Protein AF-A0A9W8MS43-F1 (afdb_monomer_lite)

Secondary structure (DSSP, 8-state):
------------SEEEEEEEEEPPPGGGPPP-B-SSPPTTT-S--BS--EEEEEEEEE--TT-GGG--HHHHS--------S---TT-HHHIIIIIHHHHHHHHHHHH--S---------------SS----------PPPPP---

Organism: NCBI:txid84603

Foldseek 3Di:
DDDPPDPPPPDDQKDKDKDWDKDQFPPNDDWDWAPAADPVPSDIDTRIDTDIDIDIGGDCPPVQVVDACVPHVDHDDDDDAPDDDPPDPVCCVVGVVVVVQVVCCVRPVDPDDDDDDDDDDDPPPPVDDDDPPDPPPPPPDPDDDD

pLDDT: mean 79.42, std 21.31, range [28.81, 97.62]

Sequence (146 aa):
MAQTTLSSDGGPAATLAKLLYFTEPKGGVRAYHFINSDPATGQREKNWEFDEKQVSIENLRGKEDTVSLDTTGFQFANHTTAHTSFANDEEIKREYYPESIGLIKKLTGASRVELFDHSKLRNVFDGNALNALDIHSCTPSPPRRY

Radius of gyration: 22.08 Å; chains: 1; bounding box: 62×51×50 Å

InterPro domains:
  IPR044053 Hydroxylase/desaturase AsaB-like [PTHR34598] (14-119)

Structure (mmCIF, N/CA/C/O backbone):
data_AF-A0A9W8MS43-F1
#
_entry.id   AF-A0A9W8MS43-F1
#
loop_
_atom_site.group_PDB
_atom_site.id
_atom_site.type_symbol
_atom_site.label_atom_id
_atom_site.label_alt_id
_atom_site.label_comp_id
_atom_site.label_asym_id
_atom_site.label_entity_id
_atom_site.label_seq_id
_atom_site.pdbx_PDB_ins_code
_atom_site.Cartn_x
_atom_site.Cartn_y
_atom_site.Cartn_z
_atom_site.occupancy
_atom_site.B_iso_or_equiv
_atom_site.auth_seq_id
_atom_site.auth_comp_id
_atom_site.auth_asym_id
_atom_site.auth_atom_id
_atom_site.pdbx_PDB_model_num
ATOM 1 N N . MET A 1 1 ? -27.602 14.709 19.368 1.00 36.19 1 MET A N 1
ATOM 2 C CA . MET A 1 1 ? -27.279 14.037 18.093 1.00 36.19 1 MET A CA 1
ATOM 3 C C . MET A 1 1 ? -26.683 15.086 17.161 1.00 36.19 1 MET A C 1
ATOM 5 O O . MET A 1 1 ? -27.434 15.774 16.487 1.00 36.19 1 MET A O 1
ATOM 9 N N . ALA A 1 2 ? -25.369 15.307 17.209 1.00 33.88 2 ALA A N 1
ATOM 10 C CA . ALA A 1 2 ? -24.700 16.217 16.280 1.00 33.88 2 ALA A CA 1
ATOM 11 C C . ALA A 1 2 ? -24.202 15.379 15.098 1.00 33.88 2 ALA A C 1
ATOM 13 O O . ALA A 1 2 ? -23.348 14.515 15.274 1.00 33.88 2 ALA A O 1
ATOM 14 N N . GLN A 1 3 ? -24.799 15.579 13.924 1.00 33.38 3 GLN A N 1
ATOM 15 C CA . GLN A 1 3 ? -24.260 15.058 12.674 1.00 33.38 3 GLN A CA 1
ATOM 16 C C . GLN A 1 3 ? -23.093 15.965 12.285 1.00 33.38 3 GLN A C 1
ATOM 18 O O . GLN A 1 3 ? -23.293 17.120 11.918 1.00 33.38 3 GLN A O 1
ATOM 23 N N . THR A 1 4 ? -21.871 15.461 12.424 1.00 33.75 4 THR A N 1
ATOM 24 C CA . THR A 1 4 ? -20.687 16.109 11.867 1.00 33.75 4 THR A CA 1
ATOM 25 C C . THR A 1 4 ? -20.706 15.876 10.363 1.00 33.75 4 THR A C 1
ATOM 27 O O . THR A 1 4 ? -20.340 14.806 9.883 1.00 33.75 4 THR A O 1
ATOM 30 N N . THR A 1 5 ? -21.176 16.868 9.615 1.00 41.00 5 THR A N 1
ATOM 31 C CA . THR A 1 5 ? -20.997 16.950 8.168 1.00 41.00 5 THR A CA 1
ATOM 32 C C . THR A 1 5 ? -19.498 17.068 7.897 1.00 41.00 5 THR A C 1
ATOM 34 O O . THR A 1 5 ? -18.892 18.107 8.154 1.00 41.00 5 THR A O 1
ATOM 37 N N . LEU A 1 6 ? -18.879 15.986 7.424 1.00 43.34 6 LEU A N 1
ATOM 38 C CA . LEU A 1 6 ? -17.545 16.042 6.835 1.00 43.34 6 LEU A CA 1
ATOM 39 C C . LEU A 1 6 ? -17.654 16.889 5.565 1.00 43.34 6 LEU A C 1
ATOM 41 O O . LEU A 1 6 ? -18.294 16.483 4.596 1.00 43.34 6 LEU A O 1
ATOM 45 N N . SER A 1 7 ? -17.075 18.088 5.599 1.00 42.06 7 SER A N 1
ATOM 46 C CA . SER A 1 7 ? -16.892 18.927 4.419 1.00 42.06 7 SER A CA 1
ATOM 47 C C . SER A 1 7 ? -16.242 18.097 3.315 1.00 42.06 7 SER A C 1
ATOM 49 O O . SER A 1 7 ? -15.178 17.512 3.522 1.00 42.06 7 SER A O 1
ATOM 51 N N . SER A 1 8 ? -16.888 18.031 2.150 1.00 51.62 8 SER A N 1
ATOM 52 C CA . SER A 1 8 ? -16.308 17.474 0.932 1.00 51.62 8 SER A CA 1
ATOM 53 C C . SER A 1 8 ? -15.118 18.346 0.541 1.00 51.62 8 SER A C 1
ATOM 55 O O . SER A 1 8 ? -15.286 19.390 -0.091 1.00 51.62 8 SER A O 1
ATOM 57 N N . ASP A 1 9 ? -13.930 17.976 1.000 1.00 56.12 9 ASP A N 1
ATOM 58 C CA . ASP A 1 9 ? -12.711 18.701 0.674 1.00 56.12 9 ASP A CA 1
ATOM 59 C C . ASP A 1 9 ? -12.494 18.602 -0.844 1.00 56.12 9 ASP A C 1
ATOM 61 O O . ASP A 1 9 ? -12.375 17.506 -1.397 1.00 56.12 9 ASP A O 1
ATOM 65 N N . GLY A 1 10 ? -12.566 19.750 -1.522 1.00 62.28 10 GLY A N 1
ATOM 66 C CA . GLY A 1 10 ? -12.729 19.913 -2.972 1.00 62.28 10 GLY A CA 1
ATOM 67 C C . GLY A 1 10 ? -11.483 19.597 -3.801 1.00 62.28 10 GLY A C 1
ATOM 68 O O . GLY A 1 10 ? -11.160 20.328 -4.737 1.00 62.28 10 GLY A O 1
ATOM 69 N N . GLY A 1 11 ? -10.756 18.540 -3.446 1.00 68.69 11 GLY A N 1
ATOM 70 C CA . GLY A 1 11 ? -9.656 18.016 -4.247 1.00 68.69 11 GLY A CA 1
ATOM 71 C C . GLY A 1 11 ? -10.154 17.377 -5.551 1.00 68.69 11 GLY A C 1
ATOM 72 O O . GLY A 1 11 ? -11.316 16.974 -5.645 1.00 68.69 11 GLY A O 1
ATOM 73 N N . PRO A 1 12 ? -9.291 17.258 -6.575 1.00 80.62 12 PRO A N 1
ATOM 74 C CA . PRO A 1 12 ? -9.674 16.633 -7.834 1.00 80.62 12 PRO A CA 1
ATOM 75 C C . PRO A 1 12 ? -10.093 15.171 -7.612 1.00 80.62 12 PRO A C 1
ATOM 77 O O . PRO A 1 12 ? -9.506 14.458 -6.797 1.00 80.62 12 PRO A O 1
ATOM 80 N N . ALA A 1 13 ? -11.111 14.721 -8.352 1.00 89.62 13 ALA A N 1
ATOM 81 C CA . ALA A 1 13 ? -11.615 13.347 -8.273 1.00 89.62 13 ALA A CA 1
ATOM 82 C C . ALA A 1 13 ? -10.572 12.307 -8.721 1.00 89.62 13 ALA A C 1
ATOM 84 O O . ALA A 1 13 ? -10.604 11.167 -8.265 1.00 89.62 13 ALA A O 1
ATOM 85 N N . ALA A 1 14 ? -9.642 12.708 -9.591 1.00 93.38 14 ALA A N 1
ATOM 86 C CA . ALA A 1 14 ? -8.490 11.922 -10.001 1.00 93.38 14 ALA A CA 1
ATOM 87 C C . ALA A 1 14 ? -7.361 12.840 -10.495 1.00 93.38 14 ALA A C 1
ATOM 89 O O . ALA A 1 14 ? -7.607 13.984 -10.884 1.00 93.38 14 ALA A O 1
ATOM 90 N N . THR A 1 15 ? -6.131 12.335 -10.517 1.00 94.88 15 THR A N 1
ATOM 91 C CA . THR A 1 15 ? -4.966 13.015 -11.098 1.00 94.88 15 THR A CA 1
ATOM 92 C C . THR A 1 15 ? -4.183 12.073 -12.007 1.00 94.88 15 THR A C 1
ATOM 94 O O . THR A 1 15 ? -4.163 10.865 -11.780 1.00 94.88 15 THR A O 1
ATOM 97 N N . LEU A 1 16 ? -3.536 12.603 -13.045 1.00 96.75 16 LEU A N 1
ATOM 98 C CA . LEU A 1 16 ? -2.642 11.810 -13.887 1.00 96.75 16 LEU A CA 1
ATOM 99 C C . LEU A 1 16 ? -1.247 11.771 -13.266 1.00 96.75 16 LEU A C 1
ATOM 101 O O . LEU A 1 16 ? -0.663 12.810 -12.961 1.00 96.75 16 LEU A O 1
ATOM 105 N N . ALA A 1 17 ? -0.697 10.571 -13.133 1.00 96.50 17 ALA A N 1
ATOM 106 C CA . ALA A 1 17 ? 0.648 10.340 -12.632 1.00 96.50 17 ALA A CA 1
ATOM 107 C C . ALA A 1 17 ? 1.427 9.426 -13.575 1.00 96.50 17 ALA A C 1
ATOM 109 O O . ALA A 1 17 ? 0.857 8.664 -14.353 1.00 96.50 17 ALA A O 1
ATOM 110 N N . LYS A 1 18 ? 2.750 9.511 -13.498 1.00 97.50 18 LYS A N 1
ATOM 111 C CA . LYS A 1 18 ? 3.671 8.638 -14.221 1.00 97.50 18 LYS A CA 1
ATOM 112 C C . LYS A 1 18 ? 4.170 7.574 -13.252 1.00 97.50 18 LYS A C 1
ATOM 114 O O . LYS A 1 18 ? 4.840 7.908 -12.278 1.00 97.50 18 LYS A O 1
ATOM 119 N N . LEU A 1 19 ? 3.815 6.317 -13.496 1.00 96.31 19 LEU A N 1
ATOM 120 C CA . LEU A 1 19 ? 4.337 5.173 -12.754 1.00 96.31 19 LEU A CA 1
ATOM 121 C C . LEU A 1 19 ? 5.425 4.481 -13.566 1.00 96.31 19 LEU A C 1
ATOM 123 O O . LEU A 1 19 ? 5.319 4.350 -14.785 1.00 96.31 19 LEU A O 1
ATOM 127 N N . LEU A 1 20 ? 6.470 4.038 -12.873 1.00 96.12 20 LEU A N 1
ATOM 128 C CA . LEU A 1 20 ? 7.600 3.340 -13.471 1.00 96.12 20 LEU A CA 1
ATOM 129 C C . LEU A 1 20 ? 7.403 1.833 -13.311 1.00 96.12 20 LEU A C 1
ATOM 131 O O . LEU A 1 20 ? 7.382 1.322 -12.192 1.00 96.12 20 LEU A O 1
ATOM 135 N N . TYR A 1 21 ? 7.278 1.130 -14.431 1.00 93.25 21 TYR A N 1
ATOM 136 C CA . TYR A 1 21 ? 7.206 -0.327 -14.487 1.00 93.25 21 TYR A CA 1
ATOM 137 C C . TYR A 1 21 ? 8.546 -0.909 -14.935 1.00 93.25 21 TYR A C 1
ATOM 139 O O . TYR A 1 21 ? 9.356 -0.223 -15.553 1.00 93.25 21 TYR A O 1
ATOM 147 N N . PHE A 1 22 ? 8.795 -2.180 -14.629 1.00 91.81 22 PHE A N 1
ATOM 148 C CA . PHE A 1 22 ? 9.986 -2.883 -15.103 1.00 91.81 22 PHE A CA 1
ATOM 149 C C . PHE A 1 22 ? 9.730 -3.471 -16.492 1.00 91.81 22 PHE A C 1
ATOM 151 O O . PHE A 1 22 ? 8.719 -4.139 -16.706 1.00 91.81 22 PHE A O 1
ATOM 158 N N . THR A 1 23 ? 10.652 -3.242 -17.424 1.00 92.69 23 THR A N 1
ATOM 159 C CA . THR A 1 23 ? 10.646 -3.919 -18.729 1.00 92.69 23 THR A CA 1
ATOM 160 C C . THR A 1 23 ? 11.201 -5.333 -18.621 1.00 92.69 23 THR A C 1
ATOM 162 O O . THR A 1 23 ? 12.050 -5.630 -17.778 1.00 92.69 23 THR A O 1
ATOM 165 N N . GLU A 1 24 ? 10.740 -6.211 -19.509 1.00 91.00 24 GLU A N 1
ATOM 166 C CA . GLU A 1 24 ? 11.339 -7.531 -19.667 1.00 91.00 24 GLU A CA 1
ATOM 167 C C . GLU A 1 24 ? 12.749 -7.399 -20.276 1.00 91.00 24 GLU A C 1
ATOM 169 O O . GLU A 1 24 ? 12.917 -6.706 -21.289 1.00 91.00 24 GLU A O 1
ATOM 174 N N . PRO A 1 25 ? 13.778 -8.043 -19.695 1.00 91.94 25 PRO A N 1
ATOM 175 C CA . PRO A 1 25 ? 15.108 -8.068 -20.286 1.00 91.94 25 PRO A CA 1
ATOM 176 C C . PRO A 1 25 ? 15.092 -8.662 -21.696 1.00 91.94 25 PRO A C 1
ATOM 178 O O . PRO A 1 25 ? 14.400 -9.640 -21.988 1.00 91.94 25 PRO A O 1
ATOM 181 N N . LYS A 1 26 ? 15.913 -8.102 -22.586 1.00 85.88 26 LYS A N 1
ATOM 182 C CA . LYS A 1 26 ? 16.021 -8.596 -23.965 1.00 85.88 26 LYS A CA 1
ATOM 183 C C . LYS A 1 26 ? 16.447 -10.067 -23.982 1.00 85.88 26 LYS A C 1
ATOM 185 O O . LYS A 1 26 ? 17.341 -10.476 -23.246 1.00 85.88 26 LYS A O 1
ATOM 190 N N . GLY A 1 27 ? 15.836 -10.846 -24.874 1.00 86.12 27 GLY A N 1
ATOM 191 C CA . GLY A 1 27 ? 16.195 -12.251 -25.080 1.00 86.12 27 GLY A CA 1
ATOM 192 C C . GLY A 1 27 ? 15.644 -13.221 -24.031 1.00 86.12 27 GLY A C 1
ATOM 193 O O . GLY A 1 27 ? 16.147 -14.337 -23.949 1.00 86.12 27 GLY A O 1
ATOM 194 N N . GLY A 1 28 ? 14.643 -12.820 -23.233 1.00 85.69 28 GLY A N 1
ATOM 195 C CA . GLY A 1 28 ? 13.965 -13.709 -22.277 1.00 85.69 28 GLY A CA 1
ATOM 196 C C . GLY A 1 28 ? 14.844 -14.144 -21.099 1.00 85.69 28 GLY A C 1
ATOM 197 O O . GLY A 1 28 ? 14.577 -15.151 -20.444 1.00 85.69 28 GLY A O 1
ATOM 198 N N . VAL A 1 29 ? 15.930 -13.413 -20.844 1.00 91.81 29 VAL A N 1
ATOM 199 C CA . VAL A 1 29 ? 16.833 -13.676 -19.722 1.00 91.81 29 VAL A CA 1
ATOM 200 C C . VAL A 1 29 ? 16.185 -13.186 -18.426 1.00 91.81 29 VAL A C 1
ATOM 202 O O . VAL A 1 29 ? 15.480 -12.178 -18.406 1.00 91.81 29 VAL A O 1
ATOM 205 N N . ARG A 1 30 ? 16.445 -13.876 -17.311 1.00 90.81 30 ARG A N 1
ATOM 206 C CA . ARG A 1 30 ? 15.938 -13.471 -15.995 1.00 90.81 30 ARG A CA 1
ATOM 207 C C . ARG A 1 30 ? 16.416 -12.060 -15.631 1.00 90.81 30 ARG A C 1
ATOM 209 O O . ARG A 1 30 ? 17.601 -11.747 -15.750 1.00 90.81 30 ARG A O 1
ATOM 216 N N . ALA A 1 31 ? 15.498 -11.237 -15.130 1.00 92.69 31 ALA A N 1
ATOM 217 C CA . ALA A 1 31 ? 15.826 -9.916 -14.610 1.00 92.69 31 ALA A CA 1
ATOM 218 C C . ALA A 1 31 ? 16.765 -10.006 -13.395 1.00 92.69 31 ALA A C 1
ATOM 220 O O . ALA A 1 31 ? 16.547 -10.819 -12.492 1.00 92.69 31 ALA A O 1
ATOM 221 N N . TYR A 1 32 ? 17.782 -9.147 -13.364 1.00 91.38 32 TYR A N 1
ATOM 222 C CA . TYR A 1 32 ? 18.658 -8.934 -12.216 1.00 91.38 32 TYR A CA 1
ATOM 223 C C . TYR A 1 32 ? 18.880 -7.441 -11.960 1.00 91.38 32 TYR A C 1
ATOM 225 O O . TYR A 1 32 ? 18.758 -6.599 -12.849 1.00 91.38 32 TYR A O 1
ATOM 233 N N . HIS A 1 33 ? 19.202 -7.119 -10.712 1.00 92.00 33 HIS A N 1
ATOM 234 C CA . HIS A 1 33 ? 19.647 -5.800 -10.281 1.00 92.00 33 HIS A CA 1
ATOM 235 C C . HIS A 1 33 ? 20.593 -5.992 -9.100 1.00 92.00 33 HIS A C 1
ATOM 237 O O . HIS A 1 33 ? 20.231 -6.631 -8.109 1.00 92.00 33 HIS A O 1
ATOM 243 N N . PHE A 1 34 ? 21.806 -5.464 -9.214 1.00 90.81 34 PHE A N 1
ATOM 244 C CA . PHE A 1 34 ? 22.770 -5.493 -8.126 1.00 90.81 34 PHE A CA 1
ATOM 245 C C . PHE A 1 34 ? 22.474 -4.378 -7.120 1.00 90.81 34 PHE A C 1
ATOM 247 O O . PHE A 1 34 ? 22.344 -3.209 -7.473 1.00 90.81 34 PHE A O 1
ATOM 254 N N . ILE A 1 35 ? 22.377 -4.750 -5.841 1.00 88.50 35 ILE A N 1
ATOM 255 C CA . ILE A 1 35 ? 22.141 -3.804 -4.736 1.00 88.50 35 ILE A CA 1
ATOM 256 C C . ILE A 1 35 ? 23.353 -2.882 -4.554 1.00 88.50 35 ILE A C 1
ATOM 258 O O . ILE A 1 35 ? 23.211 -1.682 -4.306 1.00 88.50 35 ILE A O 1
ATOM 262 N N . ASN A 1 36 ? 24.548 -3.453 -4.692 1.00 91.69 36 ASN A N 1
ATOM 263 C CA . ASN A 1 36 ? 25.803 -2.730 -4.580 1.00 91.69 36 ASN A CA 1
ATOM 264 C C . ASN A 1 36 ? 26.209 -2.175 -5.941 1.00 91.69 36 ASN A C 1
ATOM 266 O O . ASN A 1 36 ? 26.001 -2.816 -6.971 1.00 91.69 36 ASN A O 1
ATOM 270 N N . SER A 1 37 ? 26.810 -0.990 -5.926 1.00 89.75 37 SER A N 1
ATOM 271 C CA . SER A 1 37 ? 27.482 -0.462 -7.105 1.00 89.75 37 SER A CA 1
ATOM 272 C C . SER A 1 37 ? 28.731 -1.281 -7.409 1.00 89.75 37 SER A C 1
ATOM 274 O O . SER A 1 37 ? 29.436 -1.712 -6.494 1.00 89.75 37 SER A O 1
ATOM 276 N N . ASP A 1 38 ? 29.024 -1.450 -8.691 1.00 87.75 38 ASP A N 1
ATOM 277 C CA . ASP A 1 38 ? 30.314 -1.947 -9.146 1.00 87.75 38 ASP A CA 1
ATOM 278 C C . ASP A 1 38 ? 31.416 -0.968 -8.683 1.00 87.75 38 ASP A C 1
ATOM 280 O O . ASP A 1 38 ? 31.327 0.229 -8.974 1.00 87.75 38 ASP A O 1
ATOM 284 N N . PRO A 1 39 ? 32.449 -1.432 -7.954 1.00 88.38 39 PRO A N 1
ATOM 285 C CA . PRO A 1 39 ? 33.540 -0.580 -7.485 1.00 88.38 39 PRO A CA 1
ATOM 286 C C . PRO A 1 39 ? 34.311 0.144 -8.598 1.00 88.38 39 PRO A C 1
ATOM 288 O O . PRO A 1 39 ? 34.894 1.193 -8.339 1.00 88.38 39 PRO A O 1
ATOM 291 N N . ALA A 1 40 ? 34.342 -0.403 -9.816 1.00 90.25 40 ALA A N 1
ATOM 292 C CA . ALA A 1 40 ? 35.055 0.175 -10.950 1.00 90.25 40 ALA A CA 1
ATOM 293 C C . ALA A 1 40 ? 34.233 1.244 -11.684 1.00 90.25 40 ALA A C 1
ATOM 295 O O . ALA A 1 40 ? 34.781 2.269 -12.086 1.00 90.25 40 ALA A O 1
ATOM 296 N N . THR A 1 41 ? 32.927 1.025 -11.866 1.00 88.50 41 THR A N 1
ATOM 297 C CA . THR A 1 41 ? 32.059 1.949 -12.624 1.00 88.50 41 THR A CA 1
ATOM 298 C C . THR A 1 41 ? 31.240 2.883 -11.732 1.00 88.50 41 THR A C 1
ATOM 300 O O . THR A 1 41 ? 30.705 3.883 -12.209 1.00 88.50 41 THR A O 1
ATOM 303 N N . GLY A 1 42 ? 31.113 2.571 -10.439 1.00 89.25 42 GLY A N 1
ATOM 304 C CA . GLY A 1 42 ? 30.255 3.273 -9.482 1.00 89.25 42 GLY A CA 1
ATOM 305 C C . GLY A 1 42 ? 28.753 3.069 -9.720 1.00 89.25 42 GLY A C 1
ATOM 306 O O . GLY A 1 42 ? 27.934 3.576 -8.949 1.00 89.25 42 GLY A O 1
ATOM 307 N N . GLN A 1 43 ? 28.369 2.320 -10.756 1.00 87.25 43 GLN A N 1
ATOM 308 C CA . GLN A 1 43 ? 26.981 2.121 -11.156 1.00 87.25 43 GLN A CA 1
ATOM 309 C C . GLN A 1 43 ? 26.423 0.808 -10.612 1.00 87.25 43 GLN A C 1
ATOM 311 O O . GLN A 1 43 ? 27.138 -0.179 -10.449 1.00 87.25 43 GLN A O 1
ATOM 316 N N . ARG A 1 44 ? 25.115 0.793 -10.342 1.00 88.56 44 ARG A N 1
ATOM 317 C CA . ARG A 1 44 ? 24.380 -0.439 -10.047 1.00 88.56 44 ARG A CA 1
ATOM 318 C C . ARG A 1 44 ? 23.992 -1.098 -11.355 1.00 88.56 44 ARG A C 1
ATOM 320 O O . ARG A 1 44 ? 23.219 -0.538 -12.131 1.00 88.56 44 ARG A O 1
ATOM 327 N N . GLU A 1 45 ? 24.536 -2.278 -11.594 1.00 89.88 45 GLU A N 1
ATOM 328 C CA . GLU A 1 45 ? 24.261 -3.016 -12.814 1.00 89.88 45 GLU A CA 1
ATOM 329 C C . GLU A 1 45 ? 22.857 -3.652 -12.766 1.00 89.88 45 GLU A C 1
ATOM 331 O O . GLU A 1 45 ? 22.416 -4.191 -11.743 1.00 89.88 45 GLU A O 1
ATOM 336 N N . LYS A 1 46 ? 22.141 -3.571 -13.889 1.00 92.12 46 LYS A N 1
ATOM 337 C CA . LYS A 1 46 ? 20.820 -4.167 -14.118 1.00 92.12 46 LYS A CA 1
ATOM 338 C C . LYS A 1 46 ? 20.662 -4.499 -15.603 1.00 92.12 46 LYS A C 1
ATOM 340 O O . LYS A 1 46 ? 21.304 -3.873 -16.442 1.00 92.12 46 LYS A O 1
ATOM 345 N N . ASN A 1 47 ? 19.770 -5.429 -15.931 1.00 93.88 47 ASN A N 1
ATOM 346 C CA . ASN A 1 47 ? 19.454 -5.804 -17.320 1.00 93.88 47 ASN A CA 1
ATOM 347 C C . ASN A 1 47 ? 18.029 -5.436 -17.768 1.00 93.88 47 ASN A C 1
ATOM 349 O O . ASN A 1 47 ? 17.548 -5.949 -18.779 1.00 93.88 47 ASN A O 1
ATOM 353 N N . TRP A 1 48 ? 17.353 -4.569 -17.021 1.00 92.81 48 TRP A N 1
ATOM 354 C CA . TRP A 1 48 ? 16.014 -4.071 -17.322 1.00 92.81 48 TRP A CA 1
ATOM 355 C C . TRP A 1 48 ? 15.999 -2.544 -17.275 1.00 92.81 48 TRP A C 1
ATOM 357 O O . TRP A 1 48 ? 16.771 -1.906 -16.555 1.00 92.81 48 TRP A O 1
ATOM 367 N N . GLU A 1 49 ? 15.059 -1.953 -17.998 1.00 93.38 49 GLU A N 1
ATOM 368 C CA . GLU A 1 49 ? 14.784 -0.520 -17.965 1.00 93.38 49 GLU A CA 1
ATOM 369 C C . GLU A 1 49 ? 13.422 -0.198 -17.368 1.00 93.38 49 GLU A C 1
ATOM 371 O O . GLU A 1 49 ? 12.561 -1.073 -17.242 1.00 93.38 49 GLU A O 1
ATOM 376 N N . PHE A 1 50 ? 13.250 1.064 -16.982 1.00 93.69 50 PHE A N 1
ATOM 377 C CA . PHE A 1 50 ? 11.950 1.572 -16.578 1.00 93.69 50 PHE A CA 1
ATOM 378 C C . PHE A 1 50 ? 11.092 1.859 -17.810 1.00 93.69 50 PHE A C 1
ATOM 380 O O . PHE A 1 50 ? 11.533 2.524 -18.745 1.00 93.69 50 PHE A O 1
ATOM 387 N N . ASP A 1 51 ? 9.855 1.382 -17.779 1.00 94.75 51 ASP A N 1
ATOM 388 C CA . ASP A 1 51 ? 8.792 1.745 -18.706 1.00 94.75 51 ASP A CA 1
ATOM 389 C C . ASP A 1 51 ? 7.830 2.681 -17.981 1.00 94.75 51 ASP A C 1
ATOM 391 O O . ASP A 1 51 ? 7.106 2.279 -17.065 1.00 94.75 51 ASP A O 1
ATOM 395 N N . GLU A 1 52 ? 7.869 3.955 -18.348 1.00 97.38 52 GLU A N 1
ATOM 396 C CA . GLU A 1 52 ? 6.999 4.960 -17.758 1.00 97.38 52 GLU A CA 1
ATOM 397 C C . GLU A 1 52 ? 5.601 4.869 -18.373 1.00 97.38 52 GLU A C 1
ATOM 399 O O . GLU A 1 52 ? 5.415 5.045 -19.579 1.00 97.38 52 GLU A O 1
ATOM 404 N N . LYS A 1 53 ? 4.594 4.643 -17.529 1.00 96.88 53 LYS A N 1
ATOM 405 C CA . LYS A 1 53 ? 3.187 4.648 -17.925 1.00 96.88 53 LYS A CA 1
ATOM 406 C C . LYS A 1 53 ? 2.458 5.790 -17.246 1.00 96.88 53 LYS A C 1
ATOM 408 O O . LYS A 1 53 ? 2.520 5.948 -16.027 1.00 96.88 53 LYS A O 1
ATOM 413 N N . GLN A 1 54 ? 1.727 6.565 -18.039 1.00 97.62 54 GLN A N 1
ATOM 414 C CA . GLN A 1 54 ? 0.774 7.521 -17.499 1.00 97.62 54 GLN A CA 1
ATOM 415 C C . GLN A 1 54 ? -0.486 6.774 -17.055 1.00 97.62 54 GLN A C 1
ATOM 417 O O . GLN A 1 54 ? -1.102 6.062 -17.845 1.00 97.62 54 GLN A O 1
ATOM 422 N N . VAL A 1 55 ? -0.860 6.949 -15.794 1.00 96.88 55 VAL A N 1
ATOM 423 C CA . VAL A 1 55 ? -2.026 6.322 -15.171 1.00 96.88 55 VAL A CA 1
ATOM 424 C C . VAL A 1 55 ? -2.887 7.380 -14.493 1.00 96.88 55 VAL A C 1
ATOM 426 O O . VAL A 1 55 ? -2.388 8.418 -14.056 1.00 96.88 55 VAL A O 1
ATOM 429 N N . SER A 1 56 ? -4.186 7.113 -14.396 1.00 96.44 56 SER A N 1
ATOM 430 C CA . SER A 1 56 ? -5.097 7.913 -13.581 1.00 96.44 56 SER A CA 1
ATOM 431 C C . SER A 1 56 ? -5.117 7.369 -12.154 1.00 96.44 56 SER A C 1
ATOM 433 O O . SER A 1 56 ? -5.298 6.170 -11.957 1.00 96.44 56 SER A O 1
ATOM 435 N N . ILE A 1 57 ? -4.897 8.240 -11.171 1.00 94.19 57 ILE A N 1
ATOM 436 C CA . ILE A 1 57 ? -4.972 7.934 -9.741 1.00 94.19 57 ILE A CA 1
ATOM 437 C C . ILE A 1 57 ? -6.236 8.579 -9.190 1.00 94.19 57 ILE A C 1
ATOM 439 O O . ILE A 1 57 ? -6.359 9.804 -9.202 1.00 94.19 57 ILE A O 1
ATOM 443 N N . GLU A 1 58 ? -7.156 7.759 -8.693 1.00 93.12 58 GLU A N 1
ATOM 444 C CA . GLU A 1 58 ? -8.435 8.213 -8.149 1.00 93.12 58 GLU A CA 1
ATOM 445 C C . GLU A 1 58 ? -8.330 8.654 -6.685 1.00 93.12 58 GLU A C 1
ATOM 447 O O . GLU A 1 58 ? -7.599 8.076 -5.877 1.00 93.12 58 GLU A O 1
ATOM 452 N N . ASN A 1 59 ? -9.107 9.676 -6.331 1.00 93.12 59 ASN A N 1
ATOM 453 C CA . ASN A 1 59 ? -9.304 10.085 -4.950 1.00 93.12 59 ASN A CA 1
ATOM 454 C C . ASN A 1 59 ? -10.332 9.166 -4.281 1.00 93.12 59 ASN A C 1
ATOM 456 O O . ASN A 1 59 ? -11.505 9.135 -4.6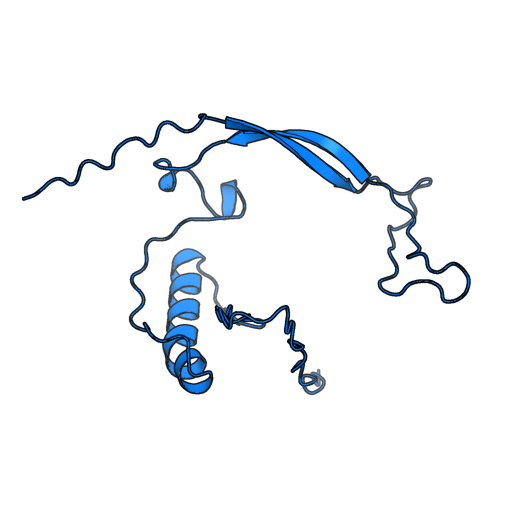59 1.00 93.12 59 ASN A O 1
ATOM 460 N N . LEU A 1 60 ? -9.877 8.439 -3.264 1.00 92.12 60 LEU A N 1
ATOM 461 C CA . LEU A 1 60 ? -10.665 7.418 -2.583 1.00 92.12 60 LEU A CA 1
ATOM 462 C C . LEU A 1 60 ? -11.427 7.930 -1.349 1.00 92.12 60 LEU A C 1
ATOM 464 O O . LEU A 1 60 ? -12.200 7.183 -0.754 1.00 92.12 60 LEU A O 1
ATOM 468 N N . ARG A 1 61 ? -11.230 9.194 -0.951 1.00 90.75 61 ARG A N 1
ATOM 469 C CA . ARG A 1 61 ? -11.869 9.760 0.245 1.00 90.75 61 ARG A CA 1
ATOM 470 C C . ARG A 1 61 ? -13.397 9.678 0.139 1.00 90.75 61 ARG A C 1
ATOM 472 O O . ARG A 1 61 ? -13.974 10.178 -0.826 1.00 90.75 61 ARG A O 1
ATOM 479 N N . GLY A 1 62 ? -14.047 9.093 1.142 1.00 90.94 62 GLY A N 1
ATOM 480 C CA . GLY A 1 62 ? -15.498 8.875 1.175 1.00 90.94 62 GLY A CA 1
ATOM 481 C C . GLY A 1 62 ? -15.991 7.664 0.374 1.00 90.94 62 GLY A C 1
ATOM 482 O O . GLY A 1 62 ? -17.198 7.516 0.198 1.00 90.94 62 GLY A O 1
ATOM 483 N N . LYS A 1 63 ? -15.080 6.831 -0.141 1.00 91.62 63 LYS A N 1
ATOM 484 C CA . LYS A 1 63 ? -15.361 5.575 -0.858 1.00 91.62 63 LYS A CA 1
ATOM 485 C C . LYS A 1 63 ? -14.515 4.420 -0.312 1.00 91.62 63 LYS A C 1
ATOM 487 O O . LYS A 1 63 ? -14.209 3.468 -1.029 1.00 91.62 63 LYS A O 1
ATOM 492 N N . GLU A 1 64 ? -14.056 4.518 0.930 1.00 92.94 64 GLU A N 1
ATOM 493 C CA . GLU A 1 64 ? -13.120 3.569 1.538 1.00 92.94 64 GLU A CA 1
ATOM 494 C C . GLU A 1 64 ? -13.698 2.147 1.645 1.00 92.94 64 GLU A C 1
ATOM 496 O O . GLU A 1 64 ? -12.947 1.176 1.673 1.00 92.94 64 GLU A O 1
ATOM 501 N N . ASP A 1 65 ? -15.024 2.022 1.664 1.00 91.69 65 ASP A N 1
ATOM 502 C CA . ASP A 1 65 ? -15.781 0.769 1.667 1.00 91.69 65 ASP A CA 1
ATOM 503 C C . ASP A 1 65 ? -15.831 0.066 0.299 1.00 91.69 65 ASP A C 1
ATOM 505 O O . ASP A 1 65 ? -16.219 -1.098 0.218 1.00 91.69 65 ASP A O 1
ATOM 509 N N . THR A 1 66 ? -15.415 0.743 -0.775 1.00 92.00 66 THR A N 1
ATOM 510 C CA . THR A 1 66 ? -15.412 0.186 -2.140 1.00 92.00 66 THR A CA 1
ATOM 511 C C . THR A 1 66 ? -14.167 -0.644 -2.465 1.00 92.00 66 THR A C 1
ATOM 513 O O . THR A 1 66 ? -14.128 -1.320 -3.496 1.00 92.00 66 THR A O 1
ATOM 516 N N . VAL A 1 67 ? -13.150 -0.616 -1.599 1.00 93.44 67 VAL A N 1
ATOM 517 C CA . VAL A 1 67 ? -11.875 -1.315 -1.797 1.00 93.44 67 VAL A CA 1
ATOM 518 C C . VAL A 1 67 ? -11.680 -2.427 -0.775 1.00 93.44 67 VAL A C 1
ATOM 520 O O . VAL A 1 67 ? -12.063 -2.314 0.389 1.00 93.44 67 VAL A O 1
ATOM 523 N N . SER A 1 68 ? -11.058 -3.517 -1.213 1.00 94.19 68 SER A N 1
ATOM 524 C CA . SER A 1 68 ? -10.767 -4.673 -0.370 1.00 94.19 68 SER A CA 1
ATOM 525 C C . SER A 1 68 ? -9.449 -5.315 -0.781 1.00 94.19 68 SER A C 1
ATOM 527 O O . SER A 1 68 ? -8.973 -5.128 -1.904 1.00 94.19 68 SER A O 1
ATOM 529 N N . LEU A 1 69 ? -8.878 -6.124 0.112 1.00 93.31 69 LEU A N 1
ATOM 530 C CA . LEU A 1 69 ? -7.641 -6.847 -0.181 1.00 93.31 69 LEU A CA 1
ATOM 531 C C . LEU A 1 69 ? -7.761 -7.719 -1.439 1.00 93.31 69 LEU A C 1
ATOM 533 O O . LEU A 1 69 ? -6.828 -7.741 -2.236 1.00 93.31 69 LEU A O 1
ATOM 537 N N . ASP A 1 70 ? -8.909 -8.361 -1.656 1.00 92.88 70 ASP A N 1
ATOM 538 C CA . ASP A 1 70 ? -9.120 -9.258 -2.797 1.00 92.88 70 ASP A CA 1
ATOM 539 C C . ASP A 1 70 ? -9.324 -8.517 -4.125 1.00 92.88 70 ASP A C 1
ATOM 541 O O . ASP A 1 70 ? -9.028 -9.058 -5.190 1.00 92.88 70 ASP A O 1
ATOM 545 N N . THR A 1 71 ? -9.832 -7.281 -4.086 1.00 93.19 71 THR A N 1
ATOM 546 C CA . THR A 1 71 ? -10.149 -6.511 -5.299 1.00 93.19 71 THR A CA 1
ATOM 547 C C . THR A 1 71 ? -9.028 -5.572 -5.717 1.00 93.19 71 THR A C 1
ATOM 549 O O . THR A 1 71 ? -8.737 -5.459 -6.907 1.00 93.19 71 THR A O 1
ATOM 552 N N . THR A 1 72 ? -8.396 -4.891 -4.762 1.00 93.94 72 THR A N 1
ATOM 553 C CA . THR A 1 72 ? -7.404 -3.840 -5.036 1.00 93.94 72 THR A CA 1
ATOM 554 C C . THR A 1 72 ? -6.057 -4.082 -4.365 1.00 93.94 72 THR A C 1
ATOM 556 O O . THR A 1 72 ? -5.128 -3.305 -4.581 1.00 93.94 72 THR A O 1
ATOM 559 N N . GLY A 1 73 ? -5.915 -5.139 -3.561 1.00 92.44 73 GLY A N 1
ATOM 560 C CA . GLY A 1 73 ? -4.674 -5.447 -2.844 1.00 92.44 73 GLY A CA 1
ATOM 561 C C . GLY A 1 73 ? -4.453 -4.622 -1.573 1.00 92.44 73 GLY A C 1
ATOM 562 O O . GLY A 1 73 ? -3.406 -4.748 -0.942 1.00 92.44 73 GLY A O 1
ATOM 563 N N . PHE A 1 74 ? -5.418 -3.790 -1.172 1.00 93.50 74 PHE A N 1
ATOM 564 C CA . PHE A 1 74 ? -5.397 -3.036 0.085 1.00 93.50 74 PHE A CA 1
ATOM 565 C C . PHE A 1 74 ? -6.820 -2.810 0.599 1.00 93.50 74 PHE A C 1
ATOM 567 O O . PHE A 1 74 ? -7.782 -2.854 -0.161 1.00 93.50 74 PHE A O 1
ATOM 574 N N . GLN A 1 75 ? -6.961 -2.550 1.896 1.00 93.44 75 GLN A N 1
ATOM 575 C CA . GLN A 1 75 ? -8.259 -2.341 2.530 1.00 93.44 75 GLN A CA 1
ATOM 576 C C . GLN A 1 75 ? -8.153 -1.308 3.647 1.00 93.44 75 GLN A C 1
ATOM 578 O O . GLN A 1 75 ? -7.161 -1.276 4.376 1.00 93.44 75 GLN A O 1
ATOM 583 N N . PHE A 1 76 ? -9.208 -0.511 3.817 1.00 93.38 76 PHE A N 1
ATOM 584 C CA . PHE A 1 76 ? -9.368 0.348 4.985 1.00 93.38 76 PHE A CA 1
ATOM 585 C C . PHE A 1 76 ? -10.110 -0.383 6.093 1.00 93.38 76 PHE A C 1
ATOM 587 O O . PHE A 1 76 ? -11.107 -1.069 5.869 1.00 93.38 76 PHE A O 1
ATOM 594 N N . ALA A 1 77 ? -9.641 -0.187 7.317 1.00 91.44 77 ALA A N 1
ATOM 595 C CA . ALA A 1 77 ? -10.345 -0.615 8.507 1.00 91.44 77 ALA A CA 1
ATOM 596 C C . ALA A 1 77 ? -10.281 0.499 9.544 1.00 91.44 77 ALA A C 1
ATOM 598 O O . ALA A 1 77 ? -9.202 0.961 9.911 1.00 91.44 77 ALA A O 1
ATOM 599 N N . ASN A 1 78 ? -11.450 0.909 10.029 1.00 90.25 78 ASN A N 1
ATOM 600 C CA . ASN A 1 78 ? -11.536 1.783 11.187 1.00 90.25 78 ASN A CA 1
ATOM 601 C C . ASN A 1 78 ? -11.366 0.932 12.443 1.00 90.25 78 ASN A C 1
ATOM 603 O O . ASN A 1 78 ? -12.188 0.060 12.728 1.00 90.25 78 ASN A O 1
ATOM 607 N N . HIS A 1 79 ? -10.292 1.186 13.182 1.00 90.69 79 HIS A N 1
ATOM 608 C CA . HIS A 1 79 ? -9.986 0.495 14.426 1.00 90.69 79 HIS A CA 1
ATOM 609 C C . HIS A 1 79 ? -9.409 1.486 15.431 1.00 90.69 79 HIS A C 1
ATOM 611 O O . HIS A 1 79 ? -8.441 2.186 15.138 1.00 90.69 79 HIS A O 1
ATOM 617 N N . THR A 1 80 ? -10.013 1.555 16.614 1.00 90.56 80 THR A N 1
ATOM 618 C CA . THR A 1 80 ? -9.515 2.403 17.698 1.00 90.56 80 THR A CA 1
ATOM 619 C C . THR A 1 80 ? -8.455 1.635 18.470 1.00 90.56 80 THR A C 1
ATOM 621 O O . THR A 1 80 ? -8.783 0.648 19.125 1.00 90.56 80 THR A O 1
ATOM 624 N N . THR A 1 81 ? -7.208 2.109 18.404 1.00 88.00 81 THR A N 1
ATOM 625 C CA . THR A 1 81 ? -6.100 1.527 19.168 1.00 88.00 81 THR A CA 1
ATOM 626 C C . THR A 1 81 ? -6.204 1.873 20.648 1.00 88.00 81 THR A C 1
ATOM 628 O O . THR A 1 81 ? -6.441 3.032 21.000 1.00 88.00 81 THR A O 1
ATOM 631 N N . ALA A 1 82 ? -6.012 0.883 21.520 1.00 86.88 82 ALA A N 1
ATOM 632 C CA . ALA A 1 82 ? -5.889 1.136 22.956 1.00 86.88 82 ALA A CA 1
ATOM 633 C C . ALA A 1 82 ? -4.522 1.751 23.299 1.00 86.88 82 ALA A C 1
ATOM 635 O O . ALA A 1 82 ? -4.411 2.577 24.206 1.00 86.88 82 ALA A O 1
ATOM 636 N N . HIS A 1 83 ? -3.485 1.369 22.553 1.00 85.56 83 HIS A N 1
ATOM 637 C CA . HIS A 1 83 ? -2.135 1.880 22.731 1.00 85.56 83 HIS A CA 1
ATOM 638 C C . HIS A 1 83 ? -1.982 3.256 22.066 1.00 85.56 83 HIS A C 1
ATOM 640 O O . HIS A 1 83 ? -2.221 3.402 20.865 1.00 85.56 83 HIS A O 1
ATOM 646 N N . THR A 1 84 ? -1.581 4.265 22.844 1.00 84.44 84 THR A N 1
ATOM 647 C CA . THR A 1 84 ? -1.499 5.674 22.409 1.00 84.44 84 THR A CA 1
ATOM 648 C C . THR A 1 84 ? -0.079 6.250 22.423 1.00 84.44 84 THR A C 1
ATOM 650 O O . THR A 1 84 ? 0.144 7.327 21.870 1.00 84.44 84 THR A O 1
ATOM 653 N N . SER A 1 85 ? 0.892 5.551 23.024 1.00 83.00 85 SER A N 1
ATOM 654 C CA . SER A 1 85 ? 2.259 6.042 23.246 1.00 83.00 85 SER A CA 1
ATOM 655 C C . SER A 1 85 ? 3.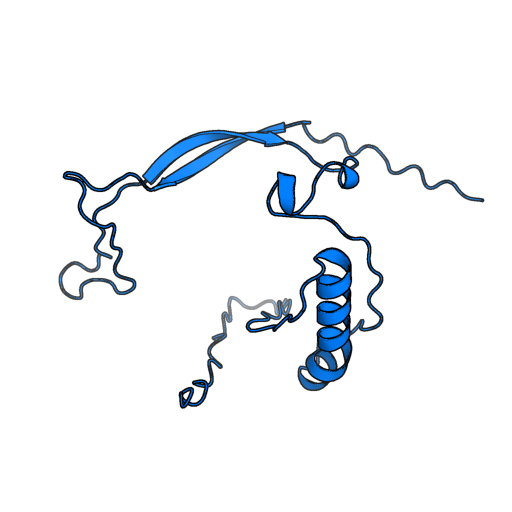304 5.203 22.510 1.00 83.00 85 SER A C 1
ATOM 657 O O . SER A 1 85 ? 3.773 4.189 23.009 1.00 83.00 85 SER A O 1
ATOM 659 N N . PHE A 1 86 ? 3.775 5.679 21.358 1.00 84.00 86 PHE A N 1
ATOM 660 C CA . PHE A 1 86 ? 4.770 4.969 20.539 1.00 84.00 86 PHE A CA 1
ATOM 661 C C . PHE A 1 86 ? 6.234 5.227 20.956 1.00 84.00 86 PHE A C 1
ATOM 663 O O . PHE A 1 86 ? 7.159 5.105 20.148 1.00 84.00 86 PHE A O 1
ATOM 670 N N . ALA A 1 87 ? 6.465 5.613 22.213 1.00 84.31 87 ALA A N 1
ATOM 671 C CA . ALA A 1 87 ? 7.789 5.992 22.707 1.00 84.31 87 ALA A CA 1
ATOM 672 C C . ALA A 1 87 ? 8.645 4.791 23.143 1.00 84.31 87 ALA A C 1
ATOM 674 O O . ALA A 1 87 ? 9.862 4.811 22.960 1.00 84.31 87 ALA A O 1
ATOM 675 N N . ASN A 1 88 ? 8.028 3.738 23.682 1.00 85.31 88 ASN A N 1
ATOM 676 C CA . ASN A 1 88 ? 8.727 2.606 24.286 1.00 85.31 88 ASN A CA 1
ATOM 677 C C . ASN A 1 88 ? 8.550 1.322 23.448 1.00 85.31 88 ASN A C 1
ATOM 679 O O . ASN A 1 88 ? 7.438 0.944 23.092 1.00 85.31 88 ASN A O 1
ATOM 683 N N . ASP A 1 89 ? 9.658 0.657 23.105 1.00 84.62 89 ASP A N 1
ATOM 684 C CA . ASP A 1 89 ? 9.655 -0.577 22.304 1.00 84.62 89 ASP A CA 1
ATOM 685 C C . ASP A 1 89 ? 8.999 -1.765 23.006 1.00 84.62 89 ASP A C 1
ATOM 687 O O . ASP A 1 89 ? 8.279 -2.543 22.376 1.00 84.62 89 ASP A O 1
ATOM 691 N N . GLU A 1 90 ? 9.248 -1.928 24.300 1.00 87.00 90 GLU A N 1
ATOM 692 C CA . GLU A 1 90 ? 8.685 -3.014 25.091 1.00 87.00 90 GLU A CA 1
ATOM 693 C C . GLU A 1 90 ? 7.161 -2.887 25.225 1.00 87.00 90 GLU A C 1
ATOM 695 O O . GLU A 1 90 ? 6.454 -3.890 25.131 1.00 87.00 90 GLU A O 1
ATOM 700 N N . GLU A 1 91 ? 6.641 -1.671 25.402 1.00 87.56 91 GLU A N 1
ATOM 701 C CA . GLU A 1 91 ? 5.204 -1.385 25.469 1.00 87.56 91 GLU A CA 1
ATOM 702 C C . GLU A 1 91 ? 4.523 -1.655 24.127 1.00 87.56 91 GLU A C 1
ATOM 704 O O . GLU A 1 91 ? 3.525 -2.371 24.082 1.00 87.56 91 GLU A O 1
ATOM 709 N N . ILE A 1 92 ? 5.112 -1.190 23.020 1.00 88.31 92 ILE A N 1
ATOM 710 C CA . ILE A 1 92 ? 4.600 -1.453 21.667 1.00 88.31 92 ILE A CA 1
ATOM 711 C C . ILE A 1 92 ? 4.513 -2.960 21.402 1.00 88.31 92 ILE A C 1
ATOM 713 O O . ILE A 1 92 ? 3.482 -3.461 20.949 1.00 88.31 92 ILE A O 1
ATOM 717 N N . LYS A 1 93 ? 5.577 -3.710 21.710 1.00 89.06 93 LYS A N 1
ATOM 718 C CA . LYS A 1 93 ? 5.602 -5.167 21.505 1.00 89.06 93 LYS A CA 1
ATOM 719 C C . LYS A 1 93 ? 4.619 -5.907 22.405 1.00 89.06 93 LYS A C 1
ATOM 721 O O . LYS A 1 93 ? 4.106 -6.953 22.015 1.00 89.06 93 LYS A O 1
ATOM 726 N N . ARG A 1 94 ? 4.378 -5.402 23.613 1.00 90.38 94 ARG A N 1
ATOM 727 C CA . ARG A 1 94 ? 3.475 -6.032 24.579 1.00 90.38 94 ARG A CA 1
ATOM 728 C C . ARG A 1 94 ? 2.006 -5.738 24.285 1.00 90.38 94 ARG A C 1
ATOM 730 O O . ARG A 1 94 ? 1.174 -6.607 24.516 1.00 90.38 94 ARG A O 1
ATOM 737 N N . GLU A 1 95 ? 1.688 -4.542 23.800 1.00 91.38 95 GLU A N 1
ATOM 738 C CA . GLU A 1 95 ? 0.308 -4.047 23.713 1.00 91.38 95 GLU A CA 1
ATOM 739 C C . GLU A 1 95 ? -0.158 -3.905 22.264 1.00 91.38 95 GLU A C 1
ATOM 741 O O . GLU A 1 95 ? -1.119 -4.551 21.848 1.00 91.38 95 GLU A O 1
ATOM 746 N N . TYR A 1 96 ? 0.568 -3.122 21.468 1.00 91.19 96 TYR A N 1
ATOM 747 C CA . TYR A 1 96 ? 0.167 -2.781 20.104 1.00 91.19 96 TYR A CA 1
ATOM 748 C C . TYR A 1 96 ? 0.321 -3.949 19.119 1.00 91.19 96 TYR A C 1
ATOM 750 O O . TYR A 1 96 ? -0.474 -4.113 18.191 1.00 91.19 96 TYR A O 1
ATOM 758 N N . TYR A 1 97 ? 1.338 -4.791 19.312 1.00 93.19 97 TYR A N 1
ATOM 759 C CA . TYR A 1 97 ? 1.599 -5.943 18.445 1.00 93.19 97 TYR A CA 1
ATOM 760 C C . TYR A 1 97 ? 0.483 -6.993 18.508 1.00 93.19 97 TYR A C 1
ATOM 762 O O . TYR A 1 97 ? -0.062 -7.322 17.451 1.00 93.19 97 TYR A O 1
ATOM 770 N N . PRO A 1 98 ? 0.090 -7.509 19.693 1.00 93.81 98 PRO A N 1
ATOM 771 C CA . PRO A 1 98 ? -1.036 -8.435 19.790 1.00 93.81 98 PRO A CA 1
ATOM 772 C C . PRO A 1 98 ? -2.335 -7.852 19.233 1.00 93.81 98 PRO A C 1
ATOM 774 O O . PRO A 1 98 ? -3.078 -8.560 18.553 1.00 93.81 98 PRO A O 1
ATOM 777 N N . GLU A 1 99 ? -2.583 -6.563 19.476 1.00 93.88 99 GLU A N 1
ATOM 778 C CA . GLU A 1 99 ? -3.747 -5.850 18.954 1.00 93.88 99 GLU A CA 1
ATOM 779 C C . GLU A 1 99 ? -3.759 -5.829 17.417 1.00 93.88 99 GLU A C 1
ATOM 781 O O . GLU A 1 99 ? -4.734 -6.256 16.793 1.00 93.88 99 GLU A O 1
ATOM 786 N N . SER A 1 100 ? -2.645 -5.426 16.802 1.00 93.94 100 SER A N 1
ATOM 787 C CA . SER A 1 100 ? -2.484 -5.382 15.344 1.00 93.94 100 SER A CA 1
ATOM 788 C C . SER A 1 100 ? -2.615 -6.770 14.713 1.00 93.94 100 SER A C 1
ATOM 790 O O . SER A 1 100 ? -3.311 -6.942 13.714 1.00 93.94 100 SER A O 1
ATOM 792 N N . ILE A 1 101 ? -1.996 -7.789 15.320 1.00 95.44 101 ILE A N 1
ATOM 793 C CA . ILE A 1 101 ? -2.111 -9.191 14.891 1.00 95.44 101 ILE A CA 1
ATOM 794 C C . ILE A 1 101 ? -3.578 -9.633 14.928 1.00 95.44 101 ILE A C 1
ATOM 796 O O . ILE A 1 101 ? -4.060 -10.233 13.966 1.00 95.44 101 ILE A O 1
ATOM 800 N N . GLY A 1 102 ? -4.294 -9.336 16.016 1.00 95.62 102 GLY A N 1
ATOM 801 C CA . GLY A 1 102 ? -5.709 -9.666 16.170 1.00 95.62 102 GLY A CA 1
ATOM 802 C C . GLY A 1 102 ? -6.583 -9.000 15.108 1.00 95.62 102 GLY A C 1
ATOM 803 O O . GLY A 1 102 ? -7.408 -9.671 14.485 1.00 95.62 102 GLY A O 1
ATOM 804 N N . LEU A 1 103 ? -6.356 -7.710 14.851 1.00 95.06 103 LEU A N 1
ATOM 805 C CA . LEU A 1 103 ? -7.057 -6.963 13.811 1.00 95.06 103 LEU A CA 1
ATOM 806 C C . LEU A 1 103 ? -6.809 -7.568 12.424 1.00 95.06 103 LEU A C 1
ATOM 808 O O . LEU A 1 103 ? -7.765 -7.876 11.716 1.00 95.06 103 LEU A O 1
ATOM 812 N N . ILE A 1 104 ? -5.547 -7.807 12.055 1.00 94.94 104 ILE A N 1
ATOM 813 C CA . ILE A 1 104 ? -5.193 -8.374 10.746 1.00 94.94 104 ILE A CA 1
ATOM 814 C C . ILE A 1 104 ? -5.813 -9.762 10.583 1.00 94.94 104 ILE A C 1
ATOM 816 O O . ILE A 1 104 ? -6.421 -10.032 9.550 1.00 94.94 104 ILE A O 1
ATOM 820 N N . LYS A 1 105 ? -5.736 -10.638 11.594 1.00 96.38 105 LYS A N 1
ATOM 821 C CA . LYS A 1 105 ? -6.393 -11.955 11.547 1.00 96.38 105 LYS A CA 1
ATOM 822 C C . LYS A 1 105 ? -7.902 -11.839 11.349 1.00 96.38 105 LYS A C 1
ATOM 824 O O . LYS A 1 105 ? -8.460 -12.572 10.541 1.00 96.38 105 LYS A O 1
ATOM 829 N N . LYS A 1 106 ? -8.558 -10.914 12.056 1.00 95.19 106 LYS A N 1
ATOM 830 C CA . LYS A 1 106 ? -10.004 -10.687 11.933 1.00 95.19 106 LYS A CA 1
ATOM 831 C C . LYS A 1 106 ? -10.395 -10.206 10.534 1.00 95.19 106 LYS A C 1
ATOM 833 O O . LYS A 1 106 ? -11.417 -10.645 10.023 1.00 95.19 106 LYS A O 1
ATOM 838 N N . LEU A 1 107 ? -9.607 -9.311 9.938 1.00 94.06 107 LEU A N 1
ATOM 839 C CA . LEU A 1 107 ? -9.889 -8.743 8.617 1.00 94.06 107 LEU A CA 1
ATOM 840 C C . LEU A 1 107 ? -9.579 -9.718 7.477 1.00 94.06 107 LEU A C 1
ATOM 842 O O . LEU A 1 107 ? -10.306 -9.750 6.494 1.00 94.06 107 LEU A O 1
ATOM 846 N N . THR A 1 108 ? -8.512 -10.507 7.606 1.00 94.19 108 THR A N 1
ATOM 847 C CA . THR A 1 108 ? -8.005 -11.366 6.519 1.00 94.19 108 THR A CA 1
ATOM 848 C C . THR A 1 108 ? -8.430 -12.829 6.633 1.00 94.19 108 THR A C 1
ATOM 850 O O . THR A 1 108 ? -8.294 -13.581 5.675 1.00 94.19 108 THR A O 1
ATOM 853 N N . GLY A 1 109 ? -8.866 -13.282 7.813 1.00 94.75 109 GLY A N 1
ATOM 854 C CA . GLY A 1 109 ? -9.054 -14.707 8.100 1.00 94.75 109 GLY A CA 1
ATOM 855 C C . GLY A 1 109 ? -7.744 -15.497 8.230 1.00 94.75 109 GLY A C 1
ATOM 856 O O . GLY A 1 109 ? -7.774 -16.726 8.281 1.00 94.75 109 GLY A O 1
ATOM 857 N N . ALA A 1 110 ? -6.585 -14.829 8.288 1.00 96.12 110 ALA A N 1
ATOM 858 C CA . ALA A 1 110 ? -5.295 -15.502 8.372 1.00 96.12 110 ALA A CA 1
ATOM 859 C C . ALA A 1 110 ? -5.162 -16.342 9.655 1.00 96.12 110 ALA A C 1
ATOM 861 O O . ALA A 1 110 ? -5.419 -15.883 10.770 1.00 96.12 110 ALA A O 1
ATOM 862 N N . SER A 1 111 ? -4.657 -17.570 9.518 1.00 96.69 111 SER A N 1
ATOM 863 C CA . SER A 1 111 ? -4.353 -18.444 10.661 1.00 96.69 111 SER A CA 1
ATOM 864 C C . SER A 1 111 ? -3.160 -17.930 11.481 1.00 96.69 111 SER A C 1
ATOM 866 O O . SER A 1 111 ? -3.117 -18.063 12.711 1.00 96.69 111 SER A O 1
ATOM 868 N N . ARG A 1 112 ? -2.206 -17.272 10.814 1.00 95.81 112 ARG A N 1
ATOM 869 C CA . ARG A 1 112 ? -0.976 -16.733 11.396 1.00 95.81 112 ARG A CA 1
ATOM 870 C C . ARG A 1 112 ? -0.666 -15.356 10.817 1.00 95.81 112 ARG A C 1
ATOM 872 O O . ARG A 1 112 ? -0.766 -15.155 9.615 1.00 95.81 112 ARG A O 1
ATOM 879 N N . VAL A 1 113 ? -0.251 -14.443 11.689 1.00 95.94 113 VAL A N 1
ATOM 880 C CA . VAL A 1 113 ? 0.231 -13.102 11.343 1.00 95.94 113 VAL A CA 1
ATOM 881 C C . VAL A 1 113 ? 1.489 -12.869 12.169 1.00 95.94 113 VAL A C 1
ATOM 883 O O . VAL A 1 113 ? 1.488 -13.162 13.362 1.00 95.94 113 VAL A O 1
ATOM 886 N N . GLU A 1 114 ? 2.548 -12.393 11.523 1.00 93.44 114 GLU A N 1
ATOM 887 C CA . GLU A 1 114 ? 3.850 -12.114 12.132 1.00 93.44 114 GLU A CA 1
ATOM 888 C C . GLU A 1 114 ? 4.300 -10.720 11.703 1.00 93.44 114 GLU A C 1
ATOM 890 O O . GLU A 1 114 ? 4.281 -10.400 10.513 1.00 93.44 114 GLU A O 1
ATOM 895 N N . LEU A 1 115 ? 4.715 -9.899 12.664 1.00 91.00 115 LEU A N 1
ATOM 896 C CA . LEU A 1 115 ? 5.231 -8.557 12.411 1.00 91.00 115 LEU A CA 1
ATOM 897 C C . LEU A 1 115 ? 6.759 -8.629 12.378 1.00 91.00 115 LEU A C 1
ATOM 899 O O . LEU A 1 115 ? 7.378 -8.957 13.389 1.00 91.00 115 LEU A O 1
ATOM 903 N N . PHE A 1 116 ? 7.362 -8.366 11.218 1.00 84.25 116 PHE A N 1
ATOM 904 C CA . PHE A 1 116 ? 8.812 -8.511 11.027 1.00 84.25 116 PHE A CA 1
ATOM 905 C C . PHE A 1 116 ? 9.568 -7.180 11.005 1.00 84.25 116 PHE A C 1
ATOM 907 O O . PHE A 1 116 ? 10.747 -7.159 11.345 1.00 84.25 116 PHE A O 1
ATOM 914 N N . ASP A 1 117 ? 8.903 -6.085 10.639 1.00 82.12 117 ASP A N 1
ATOM 915 C CA . ASP A 1 117 ? 9.494 -4.753 10.600 1.00 82.12 117 ASP A CA 1
ATOM 916 C C . ASP A 1 117 ? 8.507 -3.719 11.152 1.00 82.12 117 ASP A C 1
ATOM 918 O O . ASP A 1 117 ? 7.300 -3.792 10.913 1.00 82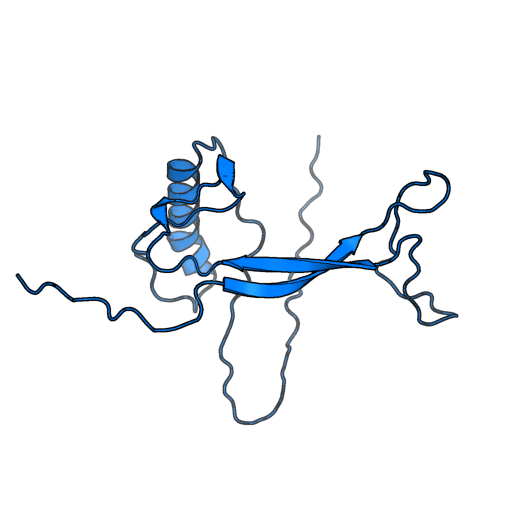.12 117 ASP A O 1
ATOM 922 N N . HIS A 1 118 ? 9.035 -2.775 11.923 1.00 81.44 118 HIS A N 1
ATOM 923 C CA . HIS A 1 118 ? 8.317 -1.594 12.380 1.00 81.44 118 HIS A CA 1
ATOM 924 C C . HIS A 1 118 ? 9.312 -0.440 12.468 1.00 81.44 118 HIS A C 1
ATOM 926 O O . HIS A 1 118 ? 10.265 -0.454 13.246 1.00 81.44 118 HIS A O 1
ATOM 932 N N . SER A 1 119 ? 9.078 0.584 11.658 1.00 77.75 119 SER A N 1
ATOM 933 C CA . SER A 1 119 ? 9.868 1.807 11.690 1.00 77.75 119 SER A CA 1
ATOM 934 C C . SER A 1 119 ? 9.148 2.857 12.525 1.00 77.75 119 SER A C 1
ATOM 936 O O . SER A 1 119 ? 8.002 3.209 12.248 1.00 77.75 119 SER A O 1
ATOM 938 N N . LYS A 1 120 ? 9.826 3.380 13.551 1.00 75.31 120 LYS A N 1
ATOM 939 C CA . LYS A 1 120 ? 9.321 4.503 14.345 1.00 75.31 120 LYS A CA 1
ATOM 940 C C . LYS A 1 120 ? 9.753 5.818 13.720 1.00 75.31 120 LYS A C 1
ATOM 942 O O . LYS A 1 120 ? 10.934 6.163 13.741 1.00 75.31 120 LYS A O 1
ATOM 947 N N . LEU A 1 121 ? 8.790 6.588 13.232 1.00 70.44 121 LEU A N 1
ATOM 948 C CA . LEU A 1 121 ? 9.027 7.974 12.851 1.00 70.44 121 LEU A CA 1
ATOM 949 C C . LEU A 1 121 ? 9.044 8.825 14.123 1.00 70.44 121 LEU A C 1
ATOM 951 O O . LEU A 1 121 ? 8.005 9.099 14.720 1.00 70.44 121 LEU A O 1
ATOM 955 N N . ARG A 1 122 ? 10.240 9.219 14.562 1.00 67.69 122 ARG A N 1
ATOM 956 C CA . ARG A 1 122 ? 10.403 10.236 15.601 1.00 67.69 122 ARG A CA 1
ATOM 957 C C . ARG A 1 122 ? 10.567 11.581 14.912 1.00 67.69 122 ARG A C 1
ATOM 959 O O . ARG A 1 122 ? 11.537 11.786 14.189 1.00 67.69 122 ARG A O 1
ATOM 966 N N . ASN A 1 123 ? 9.630 12.491 15.153 1.00 60.66 123 ASN A N 1
ATOM 967 C CA . ASN A 1 123 ? 9.781 13.888 14.769 1.00 60.66 123 ASN A CA 1
ATOM 968 C C . ASN A 1 123 ? 10.856 14.521 15.659 1.00 60.66 123 ASN A C 1
ATOM 970 O O . ASN A 1 123 ? 10.547 15.117 16.688 1.00 60.66 123 ASN A O 1
ATOM 974 N N . VAL A 1 124 ? 12.123 14.364 15.283 1.00 56.09 124 VAL A N 1
ATOM 975 C CA . VAL A 1 124 ? 13.225 15.129 15.870 1.00 56.09 124 VAL A CA 1
ATOM 976 C C . VAL A 1 124 ? 13.217 16.497 15.193 1.00 56.09 124 VAL A C 1
ATOM 978 O O . VAL A 1 124 ? 14.015 16.776 14.304 1.00 56.09 124 VAL A O 1
ATOM 981 N N . PHE A 1 125 ? 12.253 17.346 15.554 1.00 48.31 125 PHE A N 1
ATOM 982 C CA . PHE A 1 125 ? 12.337 18.773 15.244 1.00 48.31 125 PHE A CA 1
ATOM 983 C C . PHE A 1 125 ? 13.268 19.441 16.259 1.00 48.31 125 PHE A C 1
ATOM 985 O O . PHE A 1 125 ? 12.850 20.303 17.023 1.00 48.31 125 PHE A O 1
ATOM 992 N N . ASP A 1 126 ? 14.535 19.036 16.259 1.00 48.75 126 ASP A N 1
ATOM 993 C CA . ASP A 1 126 ? 15.597 19.854 16.827 1.00 48.75 126 ASP A CA 1
ATOM 994 C C . ASP A 1 126 ? 16.118 20.722 15.684 1.00 48.75 126 ASP A C 1
ATOM 996 O O . ASP A 1 126 ? 16.433 20.220 14.606 1.00 48.75 126 ASP A O 1
ATOM 1000 N N . GLY A 1 127 ? 16.154 22.040 15.884 1.00 48.69 127 GLY A N 1
ATOM 1001 C CA . GLY A 1 127 ? 16.489 23.051 14.873 1.00 48.69 127 GLY A CA 1
ATOM 1002 C C . GLY A 1 127 ? 17.917 23.000 14.312 1.00 48.69 127 GLY A C 1
ATOM 1003 O O . GLY A 1 127 ? 18.408 24.023 13.851 1.00 48.69 127 GLY A O 1
ATOM 1004 N N . ASN A 1 128 ? 18.580 21.843 14.332 1.00 40.31 128 ASN A N 1
ATOM 1005 C CA . ASN A 1 128 ? 19.839 21.573 13.658 1.00 40.31 128 ASN A CA 1
ATOM 1006 C C . ASN A 1 128 ? 19.737 20.269 12.851 1.00 40.31 128 ASN A C 1
ATOM 1008 O O . ASN A 1 128 ? 19.583 19.183 13.397 1.00 40.31 128 ASN A O 1
ATOM 1012 N N . ALA A 1 129 ? 19.819 20.448 11.533 1.00 41.66 129 ALA A N 1
ATOM 1013 C CA . ALA A 1 129 ? 20.064 19.497 10.452 1.00 41.66 129 ALA A CA 1
ATOM 1014 C C . ALA A 1 129 ? 20.283 18.001 10.795 1.00 41.66 129 ALA A C 1
ATOM 1016 O O . ALA A 1 129 ? 21.237 17.625 11.466 1.00 41.66 129 ALA A O 1
ATOM 1017 N N . LEU A 1 130 ? 19.448 17.168 10.156 1.00 43.34 130 LEU A N 1
ATOM 1018 C CA . LEU A 1 130 ? 19.724 15.824 9.623 1.00 43.34 130 LEU A CA 1
ATOM 1019 C C . LEU A 1 130 ? 20.632 14.904 10.457 1.00 43.34 130 LEU A C 1
ATOM 1021 O O . LEU A 1 130 ? 21.769 14.636 10.082 1.00 43.34 130 LEU A O 1
ATOM 1025 N N . ASN A 1 131 ? 20.051 14.266 11.471 1.00 36.94 131 ASN A N 1
ATOM 1026 C CA . ASN A 1 131 ? 20.527 12.966 11.936 1.00 36.94 131 ASN A CA 1
ATOM 1027 C C . ASN A 1 131 ? 19.562 11.879 11.457 1.00 36.94 131 ASN A C 1
ATOM 1029 O O . ASN A 1 131 ? 18.684 11.427 12.190 1.00 36.94 131 ASN A O 1
ATOM 1033 N N . ALA A 1 132 ? 19.748 11.437 10.212 1.00 42.12 132 ALA A N 1
ATOM 1034 C CA . ALA A 1 132 ? 19.362 10.089 9.812 1.00 42.12 132 ALA A CA 1
ATOM 1035 C C . ALA A 1 132 ? 20.307 9.104 10.525 1.00 42.12 132 ALA A C 1
ATOM 1037 O O . ALA A 1 132 ? 21.260 8.599 9.941 1.00 42.12 132 ALA A O 1
ATOM 1038 N N . LEU A 1 133 ? 20.097 8.906 11.827 1.00 36.53 133 LEU A N 1
ATOM 1039 C CA . LEU A 1 133 ? 20.794 7.880 12.594 1.00 36.53 133 LEU A CA 1
ATOM 1040 C C . LEU A 1 133 ? 20.137 6.534 12.288 1.00 36.53 133 LEU A C 1
ATOM 1042 O O . LEU A 1 133 ? 19.085 6.202 12.827 1.00 36.53 133 LEU A O 1
ATOM 1046 N N . ASP A 1 134 ? 20.763 5.838 11.343 1.00 37.47 134 ASP A N 1
ATOM 1047 C CA . ASP A 1 134 ? 20.888 4.385 11.229 1.00 37.47 134 ASP A CA 1
ATOM 1048 C C . ASP A 1 134 ? 19.808 3.556 11.946 1.00 37.47 134 ASP A C 1
ATOM 1050 O O . ASP A 1 134 ? 19.925 3.178 13.114 1.00 37.47 134 ASP A O 1
ATOM 1054 N N . ILE A 1 135 ? 18.772 3.180 11.196 1.00 39.31 135 ILE A N 1
ATOM 1055 C CA . ILE A 1 135 ? 17.854 2.100 11.570 1.00 39.31 135 ILE A CA 1
ATOM 1056 C C . ILE A 1 135 ? 18.508 0.758 11.185 1.00 39.31 135 ILE A C 1
ATOM 1058 O O . ILE A 1 135 ? 17.961 -0.021 10.414 1.00 39.31 135 ILE A O 1
ATOM 1062 N N . HIS A 1 136 ? 19.716 0.488 11.686 1.00 35.16 136 HIS A N 1
ATOM 1063 C CA . HIS A 1 136 ? 20.353 -0.830 11.612 1.00 35.16 136 HIS A CA 1
ATOM 1064 C C . HIS A 1 136 ? 20.477 -1.422 13.016 1.00 35.16 136 HIS A C 1
ATOM 1066 O O . HIS A 1 136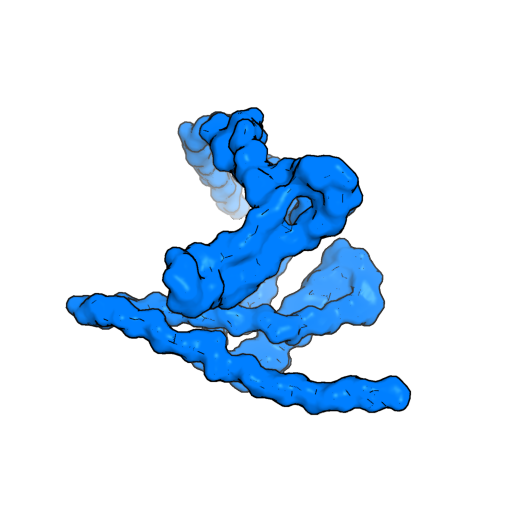 ? 21.548 -1.489 13.610 1.00 35.16 136 HIS A O 1
ATOM 1072 N N . SER A 1 137 ? 19.362 -1.936 13.526 1.00 34.72 137 SER A N 1
ATOM 1073 C CA . SER A 1 137 ? 19.379 -3.061 14.463 1.00 34.72 137 SER A CA 1
ATOM 1074 C C . SER A 1 137 ? 18.684 -4.262 13.822 1.00 34.72 137 SER A C 1
ATOM 1076 O O . SER A 1 137 ? 17.794 -4.891 14.387 1.00 34.72 137 SER A O 1
ATOM 1078 N N . CYS A 1 138 ? 19.128 -4.605 12.608 1.00 28.81 138 CYS A N 1
ATOM 1079 C CA . CYS A 1 138 ? 18.932 -5.939 12.059 1.00 28.81 138 CYS A CA 1
ATOM 1080 C C . CYS A 1 138 ? 19.791 -6.896 12.897 1.00 28.81 138 CYS A C 1
ATOM 1082 O O . CYS A 1 138 ? 20.957 -7.147 12.596 1.00 28.81 138 CYS A O 1
ATOM 1084 N N . THR A 1 139 ? 19.255 -7.369 14.021 1.00 36.34 139 THR A N 1
ATOM 1085 C CA . THR A 1 139 ? 19.849 -8.514 14.702 1.00 36.34 139 THR A CA 1
ATOM 1086 C C . THR A 1 139 ? 19.659 -9.722 13.782 1.00 36.34 139 THR A C 1
ATOM 1088 O O . THR A 1 139 ? 18.530 -9.999 13.364 1.00 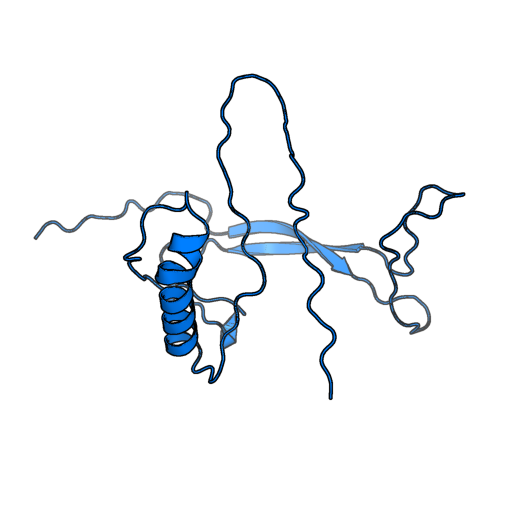36.34 139 THR A O 1
ATOM 1091 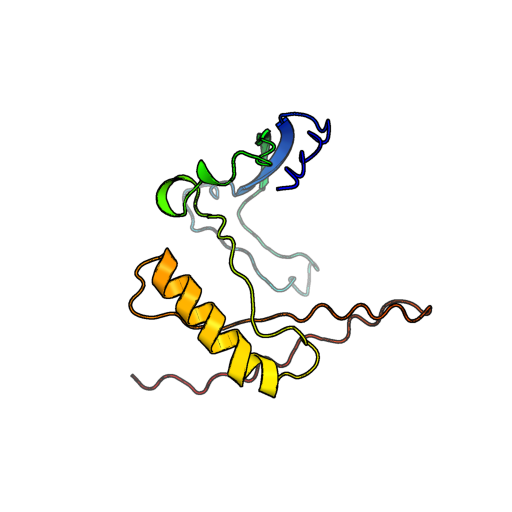N N . PRO A 1 140 ? 20.734 -10.434 13.397 1.00 33.88 140 PRO A N 1
ATOM 1092 C CA . PRO A 1 140 ? 20.593 -11.607 12.552 1.00 33.88 140 PRO A CA 1
ATOM 1093 C C . PRO A 1 140 ? 19.715 -12.622 13.282 1.00 33.88 140 PRO A C 1
ATOM 1095 O O . PRO A 1 140 ? 20.012 -13.038 14.405 1.00 33.88 140 PRO A O 1
ATOM 1098 N N . SER A 1 141 ? 18.605 -12.998 12.651 1.00 41.16 141 SER A N 1
ATOM 1099 C CA . SER A 1 141 ? 17.755 -14.080 13.135 1.00 41.16 141 SER A CA 1
ATOM 1100 C C . SER A 1 141 ? 18.607 -15.353 13.227 1.00 41.16 141 SER A C 1
ATOM 1102 O O . SER A 1 141 ? 19.365 -15.628 12.291 1.00 41.16 141 SER A O 1
ATOM 1104 N N . PRO A 1 142 ? 18.514 -16.152 14.305 1.00 44.94 142 PRO A N 1
ATOM 1105 C CA . PRO A 1 142 ? 19.227 -17.421 14.362 1.00 44.94 142 PRO A CA 1
ATOM 1106 C C . PRO A 1 142 ? 18.801 -18.312 13.181 1.00 44.94 142 PRO A C 1
ATOM 1108 O O . PRO A 1 142 ? 17.634 -18.273 12.772 1.00 44.94 142 PRO A O 1
ATOM 1111 N N . PRO A 1 143 ? 19.723 -19.109 12.610 1.00 42.16 143 PRO A N 1
ATOM 1112 C CA . PRO A 1 143 ? 19.421 -19.944 11.456 1.00 42.16 143 PRO A CA 1
ATOM 1113 C C . PRO A 1 143 ? 18.276 -20.902 11.792 1.00 42.16 143 PRO A C 1
ATOM 1115 O O . PRO A 1 143 ? 18.326 -21.619 12.796 1.00 42.16 143 PRO A O 1
ATOM 1118 N N . ARG A 1 144 ? 17.240 -20.926 10.942 1.00 42.56 144 ARG A N 1
ATOM 1119 C CA . ARG A 1 144 ? 16.182 -21.939 11.023 1.00 42.56 144 ARG A CA 1
ATOM 1120 C C . ARG A 1 144 ? 16.834 -23.304 10.825 1.00 42.56 144 ARG A C 1
ATOM 1122 O O . ARG A 1 144 ? 17.325 -23.599 9.738 1.00 42.56 144 ARG A O 1
ATOM 1129 N N . ARG A 1 145 ? 16.842 -24.126 11.873 1.00 39.88 145 ARG A N 1
ATOM 1130 C CA . ARG A 1 145 ? 17.040 -25.566 11.715 1.00 39.88 145 ARG A CA 1
ATOM 1131 C C . ARG A 1 145 ? 15.758 -26.120 11.096 1.00 39.88 145 ARG A C 1
ATOM 1133 O O . ARG A 1 145 ? 14.693 -25.966 11.692 1.00 39.88 145 ARG A O 1
ATOM 1140 N N . TYR A 1 146 ? 15.878 -26.651 9.883 1.00 49.19 146 TYR A N 1
ATOM 1141 C CA . TYR A 1 146 ? 14.929 -27.629 9.359 1.00 49.19 146 TYR A CA 1
ATOM 1142 C C . TYR A 1 146 ? 15.160 -28.969 10.055 1.00 49.19 146 TYR A C 1
ATOM 1144 O O . TYR A 1 146 ? 16.337 -29.246 10.395 1.00 49.19 146 TYR A O 1
#